Protein AF-A0A4Y2V786-F1 (afdb_monomer)

Secondary structure (DSSP, 8-state):
--HHHHHHHHHHHHHHHHHHHHHHHHHHHHTSSS--HHHHHHHHHHHHHHHHHHHHHHHHHHTT--HHHHHHHHHHHHHHHHHHHHHHHHHHHHHHHHHHHT--

Structure (mmCIF, N/CA/C/O backbone):
data_AF-A0A4Y2V786-F1
#
_entry.id   AF-A0A4Y2V786-F1
#
loop_
_atom_site.group_PDB
_atom_site.id
_atom_site.type_symbol
_atom_site.label_atom_id
_atom_site.label_alt_id
_atom_site.label_comp_id
_atom_site.label_asym_id
_atom_site.label_entity_id
_atom_site.label_seq_id
_atom_site.pdbx_PDB_ins_code
_atom_site.Cartn_x
_atom_site.Cartn_y
_atom_site.Cartn_z
_atom_site.occupancy
_atom_site.B_iso_or_equiv
_atom_site.auth_seq_id
_atom_site.auth_comp_id
_atom_site.auth_asym_id
_atom_site.auth_atom_id
_atom_site.pdbx_PDB_model_num
ATOM 1 N N . MET A 1 1 ? 23.215 -6.101 -20.032 1.00 51.75 1 MET A N 1
ATOM 2 C CA . MET A 1 1 ? 21.838 -5.870 -19.544 1.00 51.75 1 MET A CA 1
ATOM 3 C C . MET A 1 1 ? 21.936 -5.456 -18.090 1.00 51.75 1 MET A C 1
ATOM 5 O O . MET A 1 1 ? 22.583 -6.168 -17.335 1.00 51.75 1 MET A O 1
ATOM 9 N N . ASP A 1 2 ? 21.369 -4.304 -17.735 1.00 64.12 2 ASP A N 1
ATOM 10 C CA . ASP A 1 2 ? 21.441 -3.700 -16.398 1.00 64.12 2 ASP A CA 1
ATOM 11 C C . ASP A 1 2 ? 20.812 -4.585 -15.305 1.00 64.12 2 ASP A C 1
ATOM 13 O O . ASP A 1 2 ? 19.602 -4.562 -15.063 1.00 64.12 2 ASP A O 1
ATOM 17 N N . ASP A 1 3 ? 21.652 -5.374 -14.628 1.00 81.31 3 ASP A N 1
ATOM 18 C CA . ASP A 1 3 ? 21.272 -6.275 -13.529 1.00 81.31 3 ASP A CA 1
ATOM 19 C C . ASP A 1 3 ? 20.639 -5.499 -12.351 1.00 81.31 3 ASP A C 1
ATOM 21 O O . ASP A 1 3 ? 19.705 -5.972 -11.700 1.00 81.31 3 ASP A O 1
ATOM 25 N N . LYS A 1 4 ? 21.054 -4.241 -12.134 1.00 89.06 4 LYS A N 1
ATOM 26 C CA . LYS A 1 4 ? 20.516 -3.366 -11.078 1.00 89.06 4 LYS A CA 1
ATOM 27 C C . LYS A 1 4 ? 19.041 -3.011 -11.310 1.00 89.06 4 LYS A C 1
ATOM 29 O O . LYS A 1 4 ? 18.216 -3.253 -10.429 1.00 89.06 4 LYS A O 1
ATOM 34 N N . SER A 1 5 ? 18.688 -2.497 -12.494 1.00 90.81 5 SER A N 1
ATOM 35 C CA . SER A 1 5 ? 17.304 -2.098 -12.813 1.00 90.81 5 SER A CA 1
ATOM 36 C C . SER A 1 5 ? 16.343 -3.292 -12.736 1.00 90.81 5 SER A C 1
ATOM 38 O O . SER A 1 5 ? 15.258 -3.199 -12.157 1.00 90.81 5 SER A O 1
ATOM 40 N N . GLY A 1 6 ? 16.768 -4.455 -13.246 1.00 93.31 6 GLY A N 1
ATOM 41 C CA . GLY A 1 6 ? 15.986 -5.691 -13.173 1.00 93.31 6 GLY A CA 1
ATOM 42 C C . GLY A 1 6 ? 15.716 -6.149 -11.735 1.00 93.31 6 GLY A C 1
ATOM 43 O O . GLY A 1 6 ? 14.585 -6.522 -11.408 1.00 93.31 6 GLY A O 1
ATOM 44 N N . ARG A 1 7 ? 16.724 -6.088 -10.854 1.00 94.62 7 ARG A N 1
ATOM 45 C CA . ARG A 1 7 ? 16.577 -6.424 -9.426 1.00 94.62 7 ARG A CA 1
ATOM 46 C C . ARG A 1 7 ? 15.654 -5.453 -8.694 1.00 94.62 7 ARG A C 1
ATOM 48 O O . ARG A 1 7 ? 14.778 -5.908 -7.958 1.00 94.62 7 ARG A O 1
ATOM 55 N N . LEU A 1 8 ? 15.795 -4.148 -8.933 1.00 95.75 8 LEU A N 1
ATOM 56 C CA . LEU A 1 8 ? 14.936 -3.124 -8.328 1.00 95.75 8 LEU A CA 1
ATOM 57 C C . LEU A 1 8 ? 13.469 -3.315 -8.726 1.00 95.75 8 LEU A C 1
ATOM 59 O O . LEU A 1 8 ? 12.602 -3.365 -7.856 1.00 95.75 8 LEU A O 1
ATOM 63 N N . LYS A 1 9 ? 13.184 -3.529 -10.018 1.00 94.00 9 LYS A N 1
ATOM 64 C CA . LYS A 1 9 ? 11.816 -3.775 -10.512 1.00 94.00 9 LYS A CA 1
ATOM 65 C C . LYS A 1 9 ? 11.188 -5.028 -9.896 1.00 94.00 9 LYS A C 1
ATOM 67 O O . LYS A 1 9 ? 10.012 -5.003 -9.531 1.00 94.00 9 LYS A O 1
ATOM 72 N N . LYS A 1 10 ? 11.965 -6.106 -9.722 1.00 96.06 10 LYS A N 1
ATOM 73 C CA . LYS A 1 10 ? 11.508 -7.317 -9.013 1.00 96.06 10 LYS A CA 1
ATOM 74 C C . LYS A 1 10 ? 11.200 -7.028 -7.544 1.00 96.06 10 LYS A C 1
ATOM 76 O O . LYS A 1 10 ? 10.129 -7.408 -7.077 1.00 96.06 10 LYS A O 1
ATOM 81 N N . LYS A 1 11 ? 12.092 -6.324 -6.836 1.00 97.06 11 LYS A N 1
ATOM 82 C CA . LYS A 1 11 ? 11.882 -5.942 -5.431 1.00 97.06 11 LYS A CA 1
ATOM 83 C C . LYS A 1 11 ? 10.632 -5.069 -5.277 1.00 97.06 11 LYS A C 1
ATOM 85 O O . LYS A 1 11 ? 9.781 -5.400 -4.461 1.00 97.06 11 LYS A O 1
ATOM 90 N N . ARG A 1 12 ? 10.449 -4.060 -6.140 1.00 96.25 12 ARG A N 1
ATOM 91 C CA . ARG A 1 12 ? 9.227 -3.236 -6.218 1.00 96.25 12 ARG A CA 1
ATOM 92 C C . ARG A 1 12 ? 7.973 -4.095 -6.362 1.00 96.25 12 ARG A C 1
ATOM 94 O O . ARG A 1 12 ? 7.002 -3.877 -5.646 1.00 96.25 12 ARG A O 1
ATOM 101 N N . GLY A 1 13 ? 7.986 -5.077 -7.266 1.00 96.44 13 GLY A N 1
ATOM 102 C CA . GLY A 1 13 ? 6.854 -5.986 -7.472 1.00 96.44 13 GLY A CA 1
ATOM 103 C C . GLY A 1 13 ? 6.499 -6.805 -6.225 1.00 96.44 13 GLY A C 1
ATOM 104 O O . GLY A 1 13 ? 5.320 -6.932 -5.882 1.00 96.44 13 GLY A O 1
ATOM 105 N N . VAL A 1 14 ? 7.509 -7.312 -5.514 1.00 97.94 14 VAL A N 1
ATOM 106 C CA . VAL A 1 14 ? 7.322 -8.035 -4.245 1.00 97.94 14 VAL A CA 1
ATOM 107 C C . VAL A 1 14 ? 6.767 -7.106 -3.164 1.00 97.94 14 VAL A C 1
ATOM 109 O O . VAL A 1 14 ? 5.727 -7.421 -2.587 1.00 97.94 14 VAL A O 1
ATOM 112 N N . THR A 1 15 ? 7.380 -5.938 -2.946 1.00 97.81 15 THR A N 1
ATOM 113 C CA . THR A 1 15 ? 6.919 -4.958 -1.948 1.00 97.81 15 THR A CA 1
ATOM 114 C C . THR A 1 15 ? 5.491 -4.498 -2.239 1.00 97.81 15 THR A C 1
ATOM 116 O O . THR A 1 15 ? 4.646 -4.513 -1.354 1.00 97.81 15 THR A O 1
ATOM 119 N N . ARG A 1 16 ? 5.155 -4.192 -3.499 1.00 97.25 16 ARG A N 1
ATOM 120 C CA . ARG A 1 16 ? 3.788 -3.824 -3.908 1.00 97.25 16 ARG A CA 1
ATOM 121 C C . ARG A 1 16 ? 2.780 -4.947 -3.656 1.00 97.25 16 ARG A C 1
ATOM 123 O O . ARG A 1 16 ? 1.633 -4.691 -3.288 1.00 97.25 16 ARG A O 1
ATOM 130 N N . THR A 1 17 ? 3.183 -6.203 -3.842 1.00 97.75 17 THR A N 1
ATOM 131 C CA . THR A 1 17 ? 2.331 -7.354 -3.512 1.00 97.75 17 THR A CA 1
ATOM 132 C C . THR A 1 17 ? 2.065 -7.422 -2.011 1.00 97.75 17 THR A C 1
ATOM 134 O O . THR A 1 17 ? 0.924 -7.657 -1.612 1.00 97.75 17 THR A O 1
ATOM 137 N N . SER A 1 18 ? 3.090 -7.188 -1.193 1.00 97.81 18 SER A N 1
ATOM 138 C CA . SER A 1 18 ? 2.982 -7.190 0.267 1.00 97.81 18 SER A CA 1
ATOM 139 C C . SER A 1 18 ? 2.087 -6.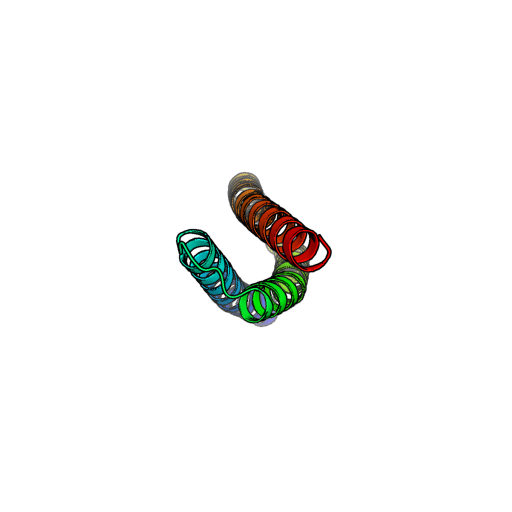048 0.774 1.00 97.81 18 SER A C 1
ATOM 141 O O . SER A 1 18 ? 1.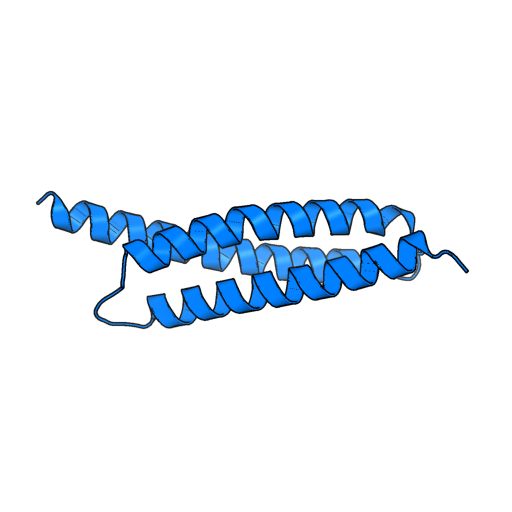049 -6.320 1.380 1.00 97.81 18 SER A O 1
ATOM 143 N N . VAL A 1 19 ? 2.323 -4.810 0.321 1.00 97.94 19 VAL A N 1
ATOM 144 C CA . VAL A 1 19 ? 1.463 -3.645 0.608 1.00 97.94 19 VAL A CA 1
ATOM 145 C C . VAL A 1 19 ? 0.006 -3.912 0.219 1.00 97.94 19 VAL A C 1
ATOM 147 O O . VAL A 1 19 ? -0.917 -3.615 0.975 1.00 97.94 19 VAL A O 1
ATOM 150 N N . THR A 1 20 ? -0.228 -4.538 -0.940 1.00 97.44 20 THR A N 1
ATOM 151 C CA . THR A 1 20 ? -1.587 -4.894 -1.382 1.00 97.44 20 THR A CA 1
ATOM 152 C C . THR A 1 20 ? -2.264 -5.876 -0.427 1.00 97.44 20 THR A C 1
ATOM 154 O O . THR A 1 20 ? -3.466 -5.750 -0.188 1.00 97.44 20 THR A O 1
ATOM 157 N N . LYS A 1 21 ? -1.527 -6.862 0.100 1.00 97.94 21 LYS A N 1
ATOM 158 C CA . LYS A 1 21 ? -2.060 -7.820 1.078 1.00 97.94 21 LYS A CA 1
ATOM 159 C C . LYS A 1 21 ? -2.419 -7.117 2.382 1.00 97.94 21 LYS A C 1
ATOM 161 O O . LYS A 1 21 ? -3.516 -7.350 2.876 1.00 97.94 21 LYS A O 1
ATOM 166 N N . ILE A 1 22 ? -1.568 -6.212 2.866 1.00 97.94 22 ILE A N 1
ATOM 167 C CA . ILE A 1 22 ? -1.842 -5.430 4.078 1.00 97.94 22 ILE A CA 1
ATOM 168 C C . ILE A 1 22 ? -3.090 -4.561 3.886 1.00 97.94 22 ILE A C 1
ATOM 170 O O . ILE A 1 22 ? -3.999 -4.608 4.708 1.00 97.94 22 ILE A O 1
ATOM 174 N N . CYS A 1 23 ? -3.211 -3.839 2.764 1.00 97.25 23 CYS A N 1
ATOM 175 C CA . CYS A 1 23 ? -4.420 -3.056 2.482 1.00 97.25 23 CYS A CA 1
ATOM 176 C C . CYS A 1 23 ? -5.691 -3.919 2.462 1.00 97.25 23 CYS A C 1
ATOM 178 O O . CYS A 1 23 ? -6.717 -3.482 2.971 1.00 97.25 23 CYS A O 1
ATOM 180 N N . LYS A 1 24 ? -5.635 -5.133 1.895 1.00 97.00 24 LYS A N 1
ATOM 181 C CA . LYS A 1 24 ? -6.774 -6.067 1.889 1.00 97.00 24 LYS A CA 1
ATOM 182 C C . LYS A 1 24 ? -7.096 -6.613 3.280 1.00 97.00 24 LYS A C 1
ATOM 184 O O . LYS A 1 24 ? -8.267 -6.808 3.592 1.00 97.00 24 LYS A O 1
ATOM 189 N N . ALA A 1 25 ? -6.080 -6.874 4.097 1.00 97.50 25 ALA A N 1
ATOM 190 C CA . ALA A 1 25 ? -6.262 -7.325 5.471 1.00 97.50 25 ALA A CA 1
ATOM 191 C C . ALA A 1 25 ? -6.923 -6.225 6.315 1.00 97.50 25 ALA A C 1
ATOM 193 O O . ALA A 1 25 ? -7.930 -6.488 6.964 1.00 97.50 25 ALA A O 1
ATOM 194 N N . ILE A 1 26 ? -6.459 -4.977 6.181 1.00 97.25 26 ILE A N 1
ATOM 195 C CA . ILE A 1 26 ? -7.097 -3.792 6.771 1.00 97.25 26 ILE A CA 1
ATOM 196 C C . ILE A 1 26 ? -8.544 -3.658 6.295 1.00 97.25 26 ILE A C 1
ATOM 198 O O . ILE A 1 26 ? -9.447 -3.508 7.109 1.00 97.25 26 ILE A O 1
ATOM 202 N N . GLU A 1 27 ? -8.782 -3.712 4.984 1.00 95.94 27 GLU A N 1
ATOM 203 C CA . GLU A 1 27 ? -10.131 -3.641 4.413 1.00 95.94 27 GLU A CA 1
ATOM 204 C C . GLU A 1 27 ? -11.051 -4.710 5.012 1.00 95.94 27 GLU A C 1
ATOM 206 O O . GLU A 1 27 ? -12.162 -4.394 5.431 1.00 95.94 27 GLU A O 1
ATOM 211 N N . THR A 1 28 ? -10.564 -5.948 5.120 1.00 96.81 28 THR A N 1
ATOM 212 C CA . THR A 1 28 ? -11.302 -7.072 5.708 1.00 96.81 28 THR A CA 1
ATOM 213 C C . THR A 1 28 ? -11.596 -6.833 7.186 1.00 96.81 28 THR A C 1
ATOM 215 O O . THR A 1 28 ? -12.736 -7.001 7.613 1.00 96.81 28 THR A O 1
ATOM 218 N N . GLU A 1 29 ? -10.605 -6.404 7.967 1.00 96.12 29 GLU A N 1
ATOM 219 C CA . GLU A 1 29 ? -10.772 -6.108 9.391 1.00 96.12 29 GLU A CA 1
ATOM 220 C C . GLU A 1 29 ? -11.824 -5.022 9.612 1.00 96.12 29 GLU A C 1
ATOM 222 O O . GLU A 1 29 ? -12.737 -5.191 10.411 1.00 96.12 29 GLU A O 1
ATOM 227 N N . LEU A 1 30 ? -11.766 -3.947 8.823 1.00 94.44 30 LEU A N 1
ATOM 228 C CA . LEU A 1 30 ? -12.703 -2.830 8.911 1.00 94.44 30 LEU A CA 1
ATOM 229 C C . LEU A 1 30 ? -14.146 -3.193 8.532 1.00 94.44 30 LEU A C 1
ATOM 231 O O . LEU A 1 30 ? -15.049 -2.409 8.824 1.00 94.44 30 LEU A O 1
ATOM 235 N N . THR A 1 31 ? -14.381 -4.341 7.888 1.00 94.69 31 THR A N 1
ATOM 236 C CA . THR A 1 31 ? -15.741 -4.833 7.601 1.00 94.69 31 THR A CA 1
ATOM 237 C C . THR A 1 31 ? -16.375 -5.590 8.767 1.00 94.69 31 THR A C 1
ATOM 239 O O . THR A 1 31 ? -17.581 -5.839 8.740 1.00 94.69 31 THR A O 1
ATOM 242 N N . LYS A 1 32 ? -15.597 -5.960 9.791 1.00 93.81 32 LYS A N 1
ATOM 243 C CA . LYS A 1 32 ? -16.108 -6.695 10.948 1.00 93.81 32 LYS A CA 1
ATOM 244 C C . LYS A 1 32 ? -16.898 -5.781 11.883 1.00 93.81 32 LYS A C 1
ATOM 246 O O . LYS A 1 32 ? -16.575 -4.607 12.055 1.00 93.81 32 LYS A O 1
ATOM 251 N N . THR A 1 33 ? -17.913 -6.356 12.525 1.00 89.88 33 THR A N 1
ATOM 252 C CA . THR A 1 33 ? -18.668 -5.690 13.597 1.00 89.88 33 THR A CA 1
ATOM 253 C C . THR A 1 33 ? -17.786 -5.440 14.818 1.00 89.88 33 THR A C 1
ATOM 255 O O . THR A 1 33 ? -17.797 -4.338 15.356 1.00 89.88 33 THR A O 1
ATOM 258 N N . ASP A 1 34 ? -17.013 -6.454 15.214 1.00 90.94 34 ASP A N 1
ATOM 259 C CA . ASP A 1 34 ? -16.024 -6.383 16.287 1.00 90.94 34 ASP A CA 1
ATOM 260 C C . ASP A 1 34 ? -14.629 -6.338 15.659 1.00 90.94 34 ASP A C 1
ATOM 262 O O . ASP A 1 34 ? -14.162 -7.318 15.069 1.00 90.94 34 ASP A O 1
ATOM 266 N N . VAL A 1 35 ? -14.025 -5.151 15.673 1.00 92.62 35 VAL A N 1
ATOM 267 C CA . VAL A 1 35 ? -12.727 -4.899 15.047 1.00 92.62 35 VAL A CA 1
ATOM 268 C C . VAL A 1 35 ? -11.633 -5.224 16.042 1.00 92.62 35 VAL A C 1
ATOM 270 O O . VAL A 1 35 ? -11.593 -4.658 17.131 1.00 92.62 35 VAL A O 1
ATOM 273 N N . ASN A 1 36 ? -10.691 -6.072 15.637 1.00 94.12 36 ASN A N 1
ATOM 274 C CA . ASN A 1 36 ? -9.500 -6.315 16.429 1.00 94.12 36 ASN A CA 1
ATOM 275 C C . ASN A 1 36 ? -8.551 -5.111 16.312 1.00 94.12 36 ASN A C 1
ATOM 277 O O . ASN A 1 36 ? -7.870 -4.928 15.300 1.00 94.12 36 ASN A O 1
ATOM 281 N N . VAL A 1 37 ? -8.546 -4.276 17.351 1.00 91.44 37 VAL A N 1
ATOM 282 C CA . VAL A 1 37 ? -7.786 -3.022 17.416 1.00 91.44 37 VAL A CA 1
ATOM 283 C C . VAL A 1 37 ? -6.277 -3.270 17.399 1.00 91.44 37 VAL A C 1
ATOM 285 O O . VAL A 1 37 ? -5.578 -2.577 16.663 1.00 91.44 37 VAL A O 1
ATOM 288 N N . ASP A 1 38 ? -5.798 -4.286 18.119 1.00 92.88 38 ASP A N 1
ATOM 289 C CA . ASP A 1 38 ? -4.371 -4.632 18.189 1.00 92.88 38 ASP A CA 1
ATOM 290 C C . ASP A 1 38 ? -3.858 -5.118 16.827 1.00 92.88 38 ASP A C 1
ATOM 292 O O . ASP A 1 38 ? -2.826 -4.665 16.331 1.00 92.88 38 ASP A O 1
ATOM 296 N N . ALA A 1 39 ? -4.628 -5.983 16.158 1.00 95.00 39 ALA A N 1
ATOM 297 C CA . ALA A 1 39 ? -4.300 -6.430 14.807 1.00 95.00 39 ALA A CA 1
ATOM 298 C C . ALA A 1 39 ? -4.327 -5.262 13.806 1.00 95.00 39 ALA A C 1
ATOM 300 O O . ALA A 1 39 ? -3.502 -5.198 12.894 1.00 95.00 39 ALA A O 1
ATOM 301 N N . LEU A 1 40 ? -5.274 -4.329 13.957 1.00 94.88 40 LEU A N 1
ATOM 302 C CA . LEU A 1 40 ? -5.366 -3.145 13.105 1.00 94.88 40 LEU A CA 1
ATOM 303 C C . LEU A 1 40 ? -4.168 -2.204 13.290 1.00 94.88 40 LEU A C 1
ATOM 305 O O . LEU A 1 40 ? -3.694 -1.640 12.302 1.00 94.88 40 LEU A O 1
ATOM 309 N N . GLU A 1 41 ? -3.676 -2.052 14.519 1.00 94.44 41 GLU A N 1
ATOM 310 C CA . GLU A 1 41 ? -2.461 -1.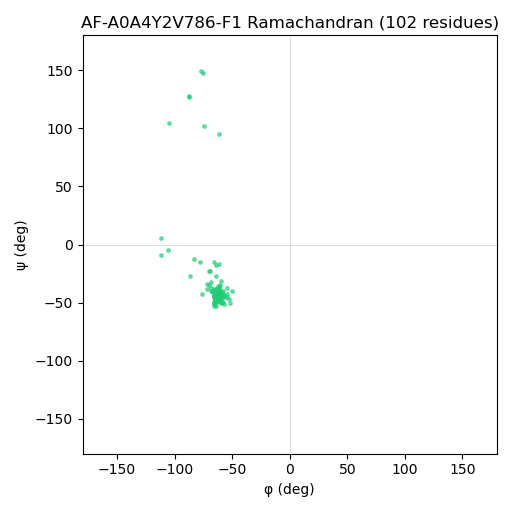297 14.835 1.00 94.44 41 GLU A CA 1
ATOM 311 C C . GLU A 1 41 ? -1.223 -1.935 14.200 1.00 94.44 41 GLU A C 1
ATOM 313 O O . GLU A 1 41 ? -0.509 -1.263 13.455 1.00 94.44 41 GLU A O 1
ATOM 318 N N . GLU A 1 42 ? -1.034 -3.246 14.371 1.00 96.81 42 GLU A N 1
ATOM 319 C CA . GLU A 1 42 ? 0.084 -3.972 13.759 1.00 96.81 42 GLU A CA 1
ATOM 320 C C . GLU A 1 42 ? 0.069 -3.836 12.225 1.00 96.81 42 GLU A C 1
ATOM 322 O O . GLU A 1 42 ? 1.084 -3.529 11.593 1.00 96.81 42 GLU A O 1
ATOM 327 N N . MET A 1 43 ? -1.104 -3.983 11.600 1.00 97.50 43 MET A N 1
ATOM 328 C CA . MET A 1 43 ? -1.257 -3.791 10.155 1.00 97.50 43 MET A CA 1
ATOM 329 C C . MET A 1 43 ? -0.938 -2.356 9.711 1.00 97.50 43 MET A C 1
ATOM 331 O O . MET A 1 43 ? -0.393 -2.156 8.622 1.00 97.50 43 MET A O 1
ATOM 335 N N . LEU A 1 44 ? -1.273 -1.346 10.520 1.00 95.81 44 LEU A N 1
ATOM 336 C CA . LEU A 1 44 ? -0.948 0.055 10.243 1.00 95.81 44 LEU A CA 1
ATOM 337 C C . LEU A 1 44 ? 0.562 0.317 10.304 1.00 95.81 44 LEU A C 1
ATOM 339 O O . LEU A 1 44 ? 1.080 1.042 9.447 1.00 95.81 44 LEU A O 1
ATOM 343 N N . GLU A 1 45 ? 1.265 -0.278 11.268 1.00 96.81 45 GLU A N 1
ATOM 344 C CA . GLU A 1 45 ? 2.725 -0.196 11.376 1.00 96.81 45 GLU A CA 1
ATOM 345 C C . GLU A 1 45 ? 3.413 -0.871 10.186 1.00 96.81 45 GLU A C 1
ATOM 347 O O . GLU A 1 45 ? 4.247 -0.253 9.514 1.00 96.81 45 GLU A O 1
ATOM 352 N N . GLN A 1 46 ? 2.999 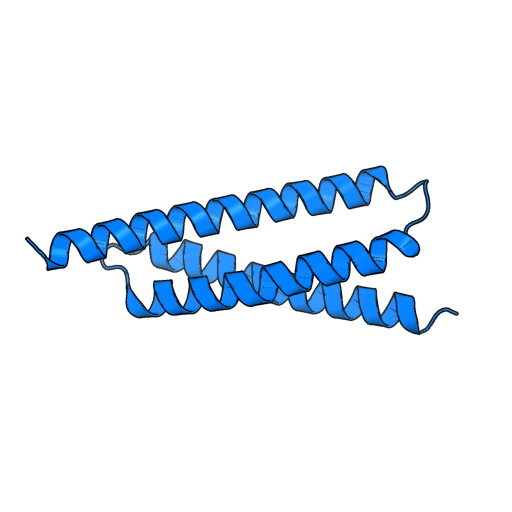-2.096 9.848 1.00 97.50 46 GLN A N 1
ATOM 353 C CA . GLN A 1 46 ? 3.509 -2.817 8.679 1.00 97.50 46 GLN A CA 1
ATOM 354 C C . GLN A 1 46 ? 3.267 -2.024 7.387 1.00 97.50 46 GLN A C 1
ATOM 356 O O . GLN A 1 46 ? 4.179 -1.859 6.570 1.00 97.50 46 GLN A O 1
ATOM 361 N N . LEU A 1 47 ? 2.064 -1.455 7.219 1.00 96.88 47 LEU A N 1
ATOM 362 C CA . LEU A 1 47 ? 1.741 -0.621 6.062 1.00 96.88 47 LEU A CA 1
ATOM 363 C C . LEU A 1 47 ? 2.658 0.605 5.978 1.00 96.88 47 LEU A C 1
ATOM 365 O O . LEU A 1 47 ? 3.063 0.987 4.879 1.00 96.88 47 LEU A O 1
ATOM 369 N N . ALA A 1 48 ? 2.988 1.238 7.107 1.00 95.62 48 ALA A N 1
ATOM 370 C CA . ALA A 1 48 ? 3.867 2.403 7.138 1.00 95.62 48 ALA A CA 1
ATOM 371 C C . ALA A 1 48 ? 5.294 2.060 6.682 1.00 95.62 48 ALA A C 1
ATOM 373 O O . ALA A 1 48 ? 5.855 2.779 5.852 1.00 95.62 48 ALA A O 1
ATOM 374 N N . VAL A 1 49 ? 5.850 0.947 7.167 1.00 97.44 49 VAL A N 1
ATOM 375 C CA . VAL A 1 49 ? 7.189 0.478 6.783 1.00 97.44 49 VAL A CA 1
ATOM 376 C C . VAL A 1 49 ? 7.235 0.113 5.300 1.00 97.44 49 VAL A C 1
ATOM 378 O O . VAL A 1 49 ? 8.069 0.630 4.554 1.00 97.44 49 VAL A O 1
ATOM 381 N N . GLU A 1 50 ? 6.317 -0.736 4.840 1.00 97.44 50 GLU A N 1
ATOM 382 C CA . GLU A 1 50 ? 6.374 -1.242 3.468 1.00 97.44 50 GLU A CA 1
ATOM 383 C C . GLU A 1 50 ? 6.021 -0.186 2.416 1.00 97.44 50 GLU A C 1
ATOM 385 O O . GLU A 1 50 ? 6.605 -0.184 1.332 1.00 97.44 50 GLU A O 1
ATOM 390 N N . SER A 1 51 ? 5.100 0.737 2.715 1.00 96.25 51 SER A N 1
ATOM 391 C CA . SER A 1 51 ? 4.785 1.839 1.793 1.00 96.25 51 SER A CA 1
ATOM 392 C C . SER A 1 51 ? 5.936 2.840 1.665 1.00 96.25 51 SER A C 1
ATOM 394 O O . SER A 1 51 ? 6.153 3.376 0.578 1.00 96.25 51 SER A O 1
ATOM 396 N N . SER A 1 52 ? 6.712 3.050 2.734 1.00 96.62 52 SER A N 1
ATOM 397 C CA . SER A 1 52 ? 7.936 3.856 2.691 1.00 96.62 52 SER A CA 1
ATOM 398 C C . SER A 1 52 ? 9.001 3.204 1.803 1.00 96.62 52 SER A C 1
ATOM 400 O O . SER A 1 52 ? 9.561 3.857 0.921 1.00 96.62 52 SER A O 1
ATOM 402 N N . GLU A 1 53 ? 9.219 1.894 1.957 1.00 97.56 53 GLU A N 1
ATOM 403 C CA . GLU A 1 53 ? 10.142 1.146 1.095 1.00 97.56 53 GLU A CA 1
ATOM 404 C C . GLU A 1 53 ? 9.666 1.117 -0.363 1.00 97.56 53 GLU A C 1
ATOM 406 O O . GLU A 1 53 ? 10.473 1.257 -1.279 1.00 97.56 53 GLU A O 1
ATOM 411 N N . LEU A 1 54 ? 8.357 0.989 -0.606 1.00 97.38 54 LEU A N 1
ATOM 412 C CA . LEU A 1 54 ? 7.807 1.052 -1.958 1.00 97.38 54 LEU A CA 1
ATOM 413 C C . LEU A 1 54 ? 8.087 2.410 -2.612 1.00 97.38 54 LEU A C 1
ATOM 415 O O . LEU A 1 54 ? 8.573 2.440 -3.739 1.00 97.38 54 LEU A O 1
ATOM 419 N N . LYS A 1 55 ? 7.864 3.514 -1.887 1.00 95.75 55 LYS A N 1
ATOM 420 C CA . LYS A 1 55 ? 8.177 4.869 -2.364 1.00 95.75 55 LYS A CA 1
ATOM 421 C C . LYS A 1 55 ? 9.665 5.024 -2.689 1.00 95.75 55 LYS A C 1
ATOM 423 O O . LYS A 1 55 ? 10.011 5.578 -3.726 1.00 95.75 55 LYS A O 1
ATOM 428 N N . ASN A 1 56 ? 10.538 4.510 -1.826 1.00 96.81 56 ASN A N 1
ATOM 429 C CA . ASN A 1 56 ? 11.983 4.515 -2.047 1.00 96.81 56 ASN A CA 1
ATOM 430 C C . ASN A 1 56 ? 12.376 3.737 -3.319 1.00 96.81 56 ASN A C 1
ATOM 432 O O . ASN A 1 56 ? 13.207 4.194 -4.102 1.00 96.81 56 ASN A O 1
ATOM 436 N N . LEU A 1 57 ? 11.756 2.576 -3.553 1.00 96.50 57 LEU A N 1
ATOM 437 C CA . LEU A 1 57 ? 11.977 1.784 -4.764 1.00 96.50 57 LEU A CA 1
ATOM 438 C C . LEU A 1 57 ? 11.444 2.478 -6.017 1.00 96.50 57 LEU A C 1
ATOM 440 O O . LEU A 1 57 ? 12.108 2.422 -7.048 1.00 96.50 57 LEU A O 1
ATOM 444 N N . ASP A 1 58 ? 10.282 3.128 -5.938 1.00 94.81 58 ASP A N 1
ATOM 445 C CA . ASP A 1 58 ? 9.721 3.899 -7.049 1.00 94.81 58 ASP A CA 1
ATOM 446 C C . ASP A 1 58 ? 10.673 5.041 -7.450 1.00 94.81 58 ASP A C 1
ATOM 448 O O . ASP A 1 58 ? 11.019 5.142 -8.626 1.00 94.81 58 ASP A O 1
ATOM 452 N N . SER A 1 59 ? 11.213 5.799 -6.486 1.00 94.31 59 SER A N 1
ATOM 453 C CA . SER A 1 59 ? 12.218 6.844 -6.753 1.00 94.31 59 SER A CA 1
ATOM 454 C C . SER A 1 59 ? 13.521 6.297 -7.344 1.00 94.31 59 SER A C 1
ATOM 456 O O . SER A 1 59 ? 14.086 6.891 -8.255 1.00 94.31 59 SER A O 1
ATOM 458 N N . GLN A 1 60 ? 14.003 5.142 -6.874 1.00 94.44 60 GLN A N 1
ATOM 459 C CA . GLN A 1 60 ? 15.189 4.498 -7.455 1.00 94.44 60 GLN A CA 1
ATOM 460 C C . GLN A 1 60 ? 14.942 3.936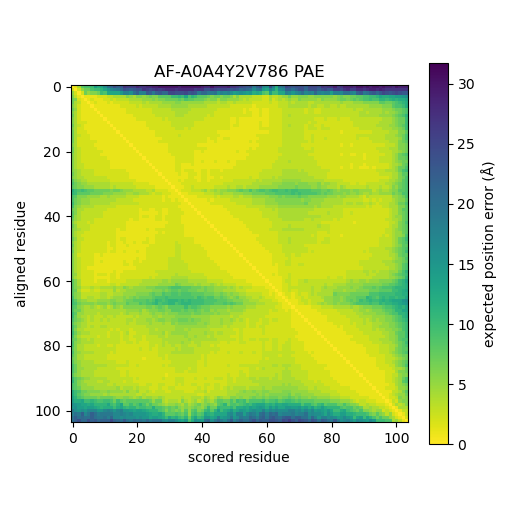 -8.859 1.00 94.44 60 GLN A C 1
ATOM 462 O O . GLN A 1 60 ? 15.895 3.696 -9.591 1.00 94.44 60 GLN A O 1
ATOM 467 N N . ILE A 1 61 ? 13.692 3.642 -9.224 1.00 92.94 61 ILE A N 1
ATOM 468 C CA . ILE A 1 61 ? 13.358 3.102 -10.545 1.00 92.94 61 ILE A CA 1
ATOM 469 C C . ILE A 1 61 ? 13.150 4.215 -11.567 1.00 92.94 61 ILE A C 1
ATOM 471 O O . ILE A 1 61 ? 13.401 3.967 -12.744 1.00 92.94 61 ILE A O 1
ATOM 475 N N . GLU A 1 62 ? 12.748 5.409 -11.130 1.00 91.12 62 GLU A N 1
ATOM 476 C CA . GLU A 1 62 ? 12.525 6.586 -11.975 1.00 91.12 62 GLU A CA 1
ATOM 477 C C . GLU A 1 62 ? 13.721 6.875 -12.901 1.00 91.12 62 GLU A C 1
ATOM 479 O O . GLU A 1 62 ? 13.516 7.084 -14.093 1.00 91.12 62 GLU A O 1
ATOM 484 N N . GLU A 1 63 ? 14.965 6.719 -12.416 1.00 89.88 63 GLU A N 1
ATOM 485 C CA . GLU A 1 63 ? 16.201 6.886 -13.216 1.00 89.88 63 GLU A CA 1
ATOM 486 C C . GLU A 1 63 ? 16.330 5.902 -14.401 1.00 89.88 63 GLU A C 1
ATOM 488 O O . GLU A 1 63 ? 17.122 6.118 -15.316 1.00 89.88 63 GLU A O 1
ATOM 493 N N . PHE A 1 64 ? 15.554 4.813 -14.398 1.00 90.38 64 PHE A N 1
ATOM 494 C CA . PHE A 1 64 ? 15.544 3.769 -15.429 1.00 90.38 64 PHE A CA 1
ATOM 495 C C . PHE A 1 64 ? 14.249 3.736 -16.254 1.00 90.38 64 PHE A C 1
ATOM 497 O O . PHE A 1 64 ? 14.039 2.784 -17.023 1.00 90.38 64 PHE A O 1
ATOM 504 N N . VAL A 1 65 ? 13.336 4.687 -16.043 1.00 89.31 65 VAL A N 1
ATOM 505 C CA . VAL A 1 65 ? 12.104 4.811 -16.826 1.00 89.31 65 VAL A CA 1
ATOM 506 C C . VAL A 1 65 ? 12.404 5.666 -18.051 1.00 89.31 65 VAL A C 1
ATOM 508 O O . VAL A 1 65 ? 12.966 6.747 -17.944 1.00 89.31 65 VAL A O 1
ATOM 511 N N . SER A 1 66 ? 12.059 5.159 -19.230 1.00 90.38 66 SER A N 1
ATOM 512 C CA . SER A 1 66 ? 12.179 5.913 -20.473 1.00 90.38 66 SER A CA 1
ATOM 513 C C . SER A 1 66 ? 11.047 6.936 -20.598 1.00 90.38 66 SER A C 1
ATOM 515 O O . SER A 1 66 ? 9.933 6.683 -20.133 1.00 90.38 66 SER A O 1
ATOM 517 N N . ASP A 1 67 ? 11.313 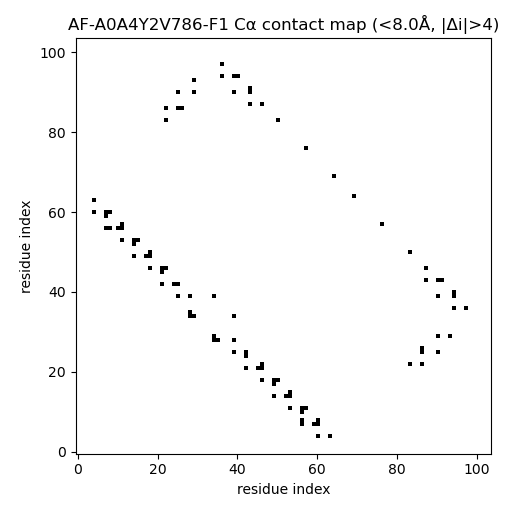8.066 -21.256 1.00 90.94 67 ASP A N 1
ATOM 518 C CA . ASP A 1 67 ? 10.364 9.185 -21.380 1.00 90.94 67 ASP A CA 1
ATOM 519 C C . ASP A 1 67 ? 9.002 8.760 -21.957 1.00 90.94 67 ASP A C 1
ATOM 521 O O . ASP A 1 67 ? 7.957 9.202 -21.485 1.00 90.94 67 ASP A O 1
ATOM 525 N N . ASP A 1 68 ? 8.996 7.827 -22.916 1.00 92.62 68 ASP A N 1
ATOM 526 C CA . ASP A 1 68 ? 7.787 7.266 -23.539 1.00 92.62 68 ASP A CA 1
ATOM 527 C C . ASP A 1 68 ? 6.892 6.478 -22.562 1.00 92.62 68 ASP A C 1
ATOM 529 O O . ASP A 1 68 ? 5.720 6.232 -22.849 1.00 92.62 68 ASP A O 1
ATOM 533 N N . LYS A 1 69 ? 7.426 6.070 -21.405 1.00 91.31 69 LYS A N 1
ATOM 534 C CA . LYS A 1 69 ? 6.717 5.304 -20.364 1.00 91.31 69 LYS A CA 1
ATOM 535 C C . LYS A 1 69 ? 6.493 6.090 -19.079 1.00 91.31 69 LYS A C 1
ATOM 537 O O . LYS A 1 69 ? 5.753 5.612 -18.216 1.00 91.31 69 LYS A O 1
ATOM 542 N N . LEU A 1 70 ? 7.100 7.269 -18.951 1.00 90.31 70 LEU A N 1
ATOM 543 C CA . LEU A 1 70 ? 7.093 8.054 -17.722 1.00 90.31 70 LEU A CA 1
ATOM 544 C C . LEU A 1 70 ? 5.673 8.428 -17.288 1.00 90.31 70 LEU A C 1
ATOM 546 O O . LEU A 1 70 ? 5.298 8.164 -16.150 1.00 90.31 70 LEU A O 1
ATOM 550 N N . GLU A 1 71 ? 4.854 8.959 -18.200 1.00 92.19 71 GLU A N 1
ATOM 551 C CA . GLU A 1 71 ? 3.475 9.372 -17.893 1.00 92.19 71 GLU A CA 1
ATOM 552 C C . GLU A 1 71 ? 2.640 8.215 -17.324 1.00 92.19 71 GLU A C 1
ATOM 554 O O . GLU A 1 71 ? 1.935 8.366 -16.323 1.00 92.19 71 GLU A O 1
ATOM 559 N N . LYS A 1 72 ? 2.764 7.029 -17.932 1.00 92.75 72 LYS A N 1
ATOM 560 C CA . LYS A 1 72 ? 2.059 5.829 -17.483 1.00 92.75 72 LYS A CA 1
ATOM 561 C C . LYS A 1 72 ? 2.513 5.401 -16.086 1.00 92.75 72 LYS A C 1
ATOM 563 O O 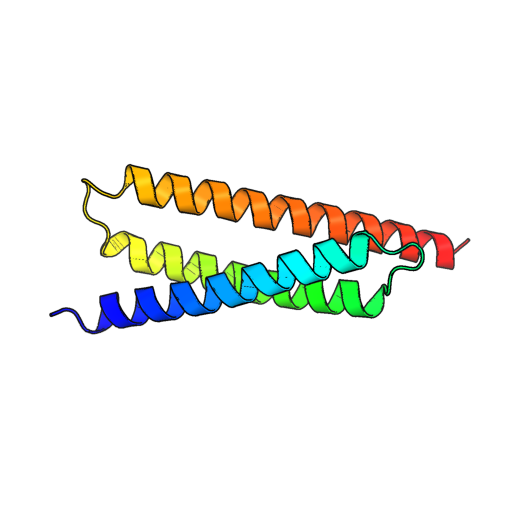. LYS A 1 72 ? 1.663 5.156 -15.235 1.00 92.75 72 LYS A O 1
ATOM 568 N N . GLU A 1 73 ? 3.822 5.314 -15.842 1.00 91.00 73 GLU A N 1
ATOM 569 C CA . GLU A 1 73 ? 4.347 4.909 -14.529 1.00 91.00 73 GLU A CA 1
ATOM 570 C C . GLU A 1 73 ? 3.967 5.926 -13.441 1.00 91.00 73 GLU A C 1
ATOM 572 O O . GLU A 1 73 ? 3.515 5.523 -12.370 1.00 91.00 73 GLU A O 1
ATOM 577 N N . VAL A 1 74 ? 4.059 7.233 -13.719 1.00 90.94 74 VAL A N 1
ATOM 578 C CA . VAL A 1 74 ? 3.647 8.294 -12.780 1.00 90.94 74 VAL A CA 1
ATOM 579 C C . VAL A 1 74 ? 2.175 8.144 -12.403 1.00 90.94 74 VAL A C 1
ATOM 581 O O . VAL A 1 74 ? 1.831 8.195 -11.219 1.00 90.94 74 VAL A O 1
ATOM 584 N N . LYS A 1 75 ? 1.301 7.905 -13.388 1.00 93.81 75 LYS A N 1
ATOM 585 C CA . LYS A 1 75 ? -0.126 7.680 -13.141 1.00 93.81 75 LYS A CA 1
ATOM 586 C C . LYS A 1 75 ? -0.368 6.440 -12.276 1.00 93.81 75 LYS A C 1
ATOM 588 O O . LYS A 1 75 ? -1.088 6.529 -11.284 1.00 93.81 75 LYS A O 1
ATOM 593 N N . GLU A 1 76 ? 0.258 5.310 -12.604 1.00 92.62 76 GLU A N 1
ATOM 594 C CA . GLU A 1 76 ? 0.115 4.064 -11.837 1.00 92.62 76 GLU A CA 1
ATOM 595 C C . GLU A 1 76 ? 0.599 4.216 -10.382 1.00 92.62 76 GLU A C 1
ATOM 597 O O . GLU A 1 76 ? -0.062 3.748 -9.450 1.00 92.62 76 GLU A O 1
ATOM 602 N N . VAL A 1 77 ? 1.727 4.903 -10.166 1.00 92.56 77 VAL A N 1
ATOM 603 C CA . VAL A 1 77 ? 2.266 5.188 -8.826 1.00 92.56 77 VAL A CA 1
ATOM 604 C C . VAL A 1 77 ? 1.331 6.109 -8.041 1.00 92.56 77 VAL A C 1
ATOM 606 O O . VAL A 1 77 ? 1.081 5.860 -6.857 1.00 92.56 77 VAL A O 1
ATOM 609 N N . ALA A 1 78 ? 0.779 7.145 -8.676 1.00 93.44 78 ALA A N 1
ATOM 610 C CA . ALA A 1 78 ? -0.146 8.077 -8.035 1.00 93.44 78 ALA A CA 1
ATOM 611 C C . ALA A 1 78 ? -1.458 7.391 -7.619 1.00 93.44 78 ALA A C 1
ATOM 613 O O . ALA A 1 78 ? -1.882 7.511 -6.467 1.00 93.44 78 ALA A O 1
ATOM 614 N N . GLU A 1 79 ? -2.068 6.613 -8.517 1.00 93.25 79 GLU A N 1
ATOM 615 C CA . GLU A 1 79 ? -3.289 5.847 -8.235 1.00 93.25 79 GLU A CA 1
ATOM 616 C C . GLU A 1 79 ? -3.077 4.852 -7.085 1.00 93.25 79 GLU A C 1
ATOM 618 O O . GLU A 1 79 ? -3.898 4.750 -6.165 1.00 93.25 79 GLU A O 1
ATOM 623 N N . TYR A 1 80 ? -1.942 4.147 -7.088 1.00 92.06 80 TYR A N 1
ATOM 624 C CA . TYR A 1 80 ? -1.618 3.192 -6.035 1.00 92.06 80 TYR A CA 1
ATOM 625 C C . TYR A 1 80 ? -1.342 3.882 -4.690 1.00 92.06 80 TYR A C 1
ATOM 627 O O . TYR A 1 80 ? -1.821 3.435 -3.645 1.00 92.06 80 TYR A O 1
ATOM 635 N N . THR A 1 81 ? -0.640 5.015 -4.710 1.00 94.06 81 THR A N 1
ATOM 636 C CA . THR A 1 81 ? -0.383 5.837 -3.519 1.00 94.06 81 THR A CA 1
ATOM 637 C C . THR A 1 81 ? -1.690 6.340 -2.907 1.00 94.06 81 THR A C 1
ATOM 639 O O . THR A 1 81 ? -1.885 6.237 -1.694 1.00 94.06 81 THR A O 1
ATOM 642 N N . GLN A 1 82 ? -2.636 6.798 -3.731 1.00 94.94 82 GLN A N 1
ATOM 643 C CA . GLN A 1 82 ? -3.956 7.221 -3.263 1.00 94.94 82 GLN A CA 1
ATOM 644 C C . GLN A 1 82 ? -4.723 6.072 -2.590 1.00 94.94 82 GLN A C 1
ATOM 646 O O . GLN A 1 82 ? -5.402 6.281 -1.576 1.00 94.94 82 GLN A O 1
ATOM 651 N N . LYS A 1 83 ? -4.588 4.841 -3.101 1.00 93.06 83 LYS A N 1
ATOM 652 C CA . LYS A 1 83 ? -5.169 3.644 -2.475 1.00 93.06 83 LYS A CA 1
ATOM 653 C C . LYS A 1 83 ? -4.584 3.387 -1.083 1.00 93.06 83 LYS A C 1
ATOM 655 O O . LYS A 1 83 ? -5.353 3.153 -0.150 1.00 93.06 83 LYS A O 1
ATOM 660 N N . ILE A 1 84 ? -3.261 3.475 -0.927 1.00 93.81 84 ILE A N 1
ATOM 661 C CA . ILE A 1 84 ? -2.589 3.327 0.378 1.00 93.81 84 ILE A CA 1
ATOM 662 C C . ILE A 1 84 ? -3.085 4.395 1.356 1.00 93.81 84 ILE A C 1
ATOM 664 O O . ILE A 1 84 ? -3.505 4.061 2.464 1.00 93.81 84 ILE A O 1
ATOM 668 N N . ILE A 1 85 ? -3.084 5.668 0.940 1.00 94.62 85 ILE A N 1
ATOM 669 C CA . ILE A 1 85 ? -3.535 6.798 1.768 1.00 94.62 85 ILE A CA 1
ATOM 670 C C . ILE A 1 85 ? -4.969 6.573 2.251 1.00 94.62 85 ILE A C 1
ATOM 672 O O . ILE A 1 85 ? -5.261 6.743 3.434 1.00 94.62 85 ILE A O 1
ATOM 676 N N . THR A 1 86 ? -5.854 6.145 1.349 1.00 94.38 86 THR A N 1
ATOM 677 C CA . THR A 1 86 ? -7.268 5.902 1.658 1.00 94.38 86 THR A CA 1
ATOM 678 C C . THR A 1 86 ? -7.432 4.849 2.752 1.00 94.38 86 THR A C 1
ATOM 680 O O . THR A 1 86 ? -8.157 5.077 3.723 1.00 94.38 86 THR A O 1
ATOM 683 N N . TRP A 1 87 ? -6.758 3.704 2.624 1.00 93.06 87 TRP A N 1
ATOM 684 C CA . TRP A 1 87 ? -6.882 2.622 3.603 1.00 93.06 87 TRP A CA 1
ATOM 685 C C . TRP A 1 87 ? -6.196 2.940 4.924 1.00 93.06 87 TRP A C 1
ATOM 687 O O . TRP A 1 87 ? -6.781 2.678 5.974 1.00 93.06 87 TRP A O 1
ATOM 697 N N . LYS A 1 88 ? -5.032 3.597 4.885 1.00 92.06 88 LYS A N 1
ATOM 698 C CA . LYS A 1 88 ? -4.361 4.096 6.089 1.00 92.06 88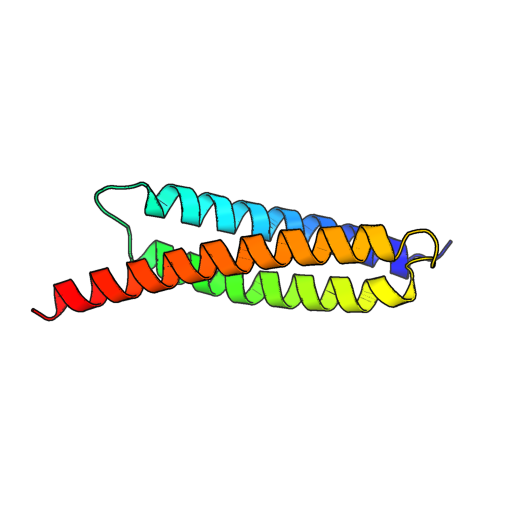 LYS A CA 1
ATOM 699 C C . LYS A 1 88 ? -5.270 5.046 6.867 1.00 92.06 88 LYS A C 1
ATOM 701 O O . LYS A 1 88 ? -5.489 4.844 8.054 1.00 92.06 88 LYS A O 1
ATOM 706 N N . PHE A 1 89 ? -5.869 6.030 6.193 1.00 93.69 89 PHE A N 1
ATOM 707 C CA . PHE A 1 89 ? -6.781 6.984 6.827 1.00 93.69 89 PHE A CA 1
ATOM 708 C C . PHE A 1 89 ? -7.991 6.298 7.474 1.00 93.69 89 PHE A C 1
ATOM 710 O O . PHE A 1 89 ? -8.331 6.589 8.621 1.00 93.69 89 PHE A O 1
ATOM 717 N N . ARG A 1 90 ? -8.637 5.369 6.756 1.00 94.06 90 ARG A N 1
ATOM 718 C CA . ARG A 1 90 ? -9.795 4.623 7.274 1.00 94.06 90 ARG A CA 1
ATOM 719 C C . ARG A 1 90 ? -9.438 3.808 8.517 1.00 94.06 90 ARG A C 1
ATOM 721 O O . ARG A 1 90 ? -10.172 3.873 9.501 1.00 94.06 90 ARG A O 1
ATOM 728 N N . ALA A 1 91 ? -8.309 3.103 8.483 1.00 91.56 91 ALA A N 1
ATOM 729 C CA . ALA A 1 91 ? -7.819 2.316 9.608 1.00 91.56 91 ALA A CA 1
ATOM 730 C C . ALA A 1 91 ? -7.483 3.188 10.820 1.00 91.56 91 ALA A C 1
ATOM 732 O O . ALA A 1 91 ? -8.008 2.944 11.903 1.00 91.56 91 ALA A O 1
ATOM 733 N N . THR A 1 92 ? -6.711 4.264 10.636 1.00 91.69 92 THR A N 1
ATOM 734 C CA . THR A 1 92 ? -6.379 5.196 11.724 1.00 91.69 92 THR A CA 1
ATOM 735 C C . THR A 1 92 ? -7.633 5.810 12.348 1.00 91.69 92 THR A C 1
ATOM 737 O O . THR A 1 92 ? -7.728 5.918 13.569 1.00 91.69 92 THR A O 1
ATOM 740 N N . LYS A 1 93 ? -8.633 6.175 11.533 1.00 93.12 93 LYS A N 1
ATOM 741 C CA . LYS A 1 93 ? -9.906 6.707 12.036 1.00 93.12 93 LYS A CA 1
ATOM 742 C C . LYS A 1 93 ? -10.664 5.681 12.883 1.00 93.12 93 LYS A C 1
ATOM 744 O O . LYS A 1 93 ? -11.207 6.052 13.919 1.00 93.12 93 LYS A O 1
ATOM 749 N N . LYS A 1 94 ? -10.725 4.417 12.450 1.00 90.94 94 LYS A N 1
ATOM 750 C CA . LYS A 1 94 ? -11.394 3.347 13.208 1.00 90.94 94 LYS A CA 1
ATOM 751 C C . LYS A 1 94 ? -10.661 3.064 14.517 1.00 90.94 94 LYS A C 1
ATOM 753 O O . LYS A 1 94 ? -11.303 3.107 15.557 1.00 90.94 94 LYS A O 1
ATOM 758 N N . TYR A 1 95 ? -9.340 2.894 14.470 1.00 88.75 95 TYR A N 1
ATOM 759 C CA . TYR A 1 95 ? -8.498 2.707 15.654 1.00 88.75 95 TYR A CA 1
ATOM 760 C C . TYR A 1 95 ? -8.737 3.806 16.703 1.00 88.75 95 TYR A C 1
ATOM 762 O O . TYR A 1 95 ? -9.058 3.521 17.853 1.00 88.75 95 TYR A O 1
ATOM 770 N N . ALA A 1 96 ? -8.699 5.077 16.287 1.00 89.00 96 ALA A N 1
ATOM 771 C CA . ALA A 1 96 ? -8.925 6.206 17.188 1.00 89.00 96 ALA A CA 1
ATOM 772 C C . ALA A 1 96 ? -10.342 6.249 17.794 1.00 89.00 96 ALA A C 1
ATOM 774 O O . ALA A 1 96 ? -10.526 6.813 18.871 1.00 89.00 96 ALA A O 1
ATOM 775 N N . ASN A 1 97 ? -11.349 5.700 17.110 1.00 89.19 97 ASN A N 1
ATOM 776 C CA . ASN A 1 97 ? -12.712 5.631 17.634 1.00 89.19 97 ASN A CA 1
ATOM 777 C C . ASN A 1 97 ? -12.858 4.527 18.689 1.00 89.19 97 ASN A C 1
ATOM 779 O O . ASN A 1 97 ? -13.468 4.784 19.722 1.00 89.19 97 ASN A O 1
ATOM 783 N N . GLU A 1 98 ? -12.278 3.346 18.460 1.00 86.12 98 GLU A N 1
ATOM 784 C CA . GLU A 1 98 ? -12.318 2.244 19.435 1.00 86.12 98 GLU A CA 1
ATOM 785 C C . GLU A 1 98 ? -11.569 2.608 20.722 1.00 86.12 98 GLU A C 1
ATOM 787 O O . GLU A 1 98 ? -12.091 2.437 21.820 1.00 86.12 98 GLU A O 1
ATOM 792 N N . GLN A 1 99 ? -10.398 3.244 20.596 1.00 80.12 99 GLN A N 1
ATOM 793 C CA . GLN A 1 99 ? -9.631 3.732 21.748 1.00 80.12 99 GLN A CA 1
ATOM 794 C C . GLN A 1 99 ? -10.407 4.759 22.589 1.00 80.12 99 GLN A C 1
ATOM 796 O O . GLN A 1 99 ? -10.295 4.780 23.811 1.00 80.12 99 GLN A O 1
ATOM 801 N N . LYS A 1 100 ? -11.238 5.604 21.962 1.00 81.00 100 LYS A N 1
ATOM 802 C CA . LYS A 1 100 ? -12.089 6.561 22.690 1.00 81.00 100 LYS A CA 1
ATOM 803 C C . LYS A 1 100 ? -13.225 5.887 23.458 1.00 81.00 100 LYS A C 1
ATOM 805 O O . LYS A 1 100 ? -13.575 6.375 24.526 1.00 81.00 100 LYS A O 1
ATOM 810 N N . MET A 1 101 ? -13.795 4.804 22.929 1.00 73.94 101 MET A N 1
ATOM 811 C CA . MET A 1 101 ? -14.880 4.064 23.588 1.00 73.94 101 MET A CA 1
ATOM 812 C C . MET A 1 101 ? -14.404 3.298 24.827 1.00 73.94 101 MET A C 1
ATOM 814 O O . MET A 1 101 ? -15.212 3.020 25.700 1.00 73.94 101 MET A O 1
ATOM 818 N N . LEU A 1 102 ? -13.109 2.986 24.925 1.00 65.50 102 LEU A N 1
ATOM 819 C CA . LEU A 1 102 ? -12.518 2.309 26.085 1.00 65.50 102 LEU A CA 1
ATOM 820 C C . LEU A 1 102 ? -12.278 3.236 27.294 1.00 65.50 102 LEU A C 1
ATOM 822 O O . LEU A 1 102 ? -12.017 2.745 28.388 1.00 65.50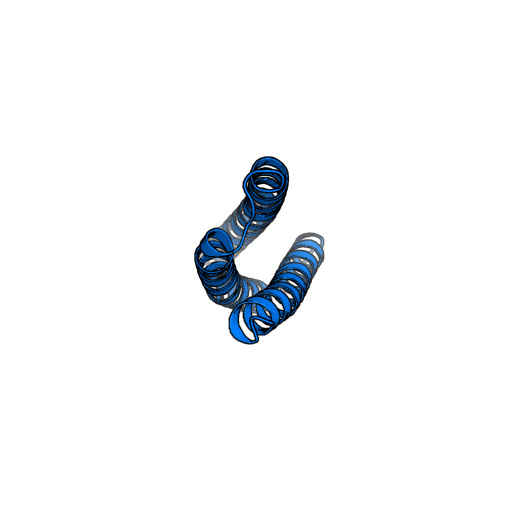 102 LEU A O 1
ATOM 826 N N . ILE A 1 103 ? -12.327 4.560 27.104 1.00 68.44 103 ILE A N 1
ATOM 827 C CA . ILE A 1 103 ? -11.988 5.568 28.132 1.00 68.44 103 ILE A CA 1
ATOM 828 C C . ILE A 1 103 ? -13.252 6.251 28.709 1.00 68.44 103 ILE A C 1
ATOM 830 O O . ILE A 1 103 ? -13.154 7.046 29.645 1.00 68.44 103 ILE A O 1
ATOM 834 N N . LEU A 1 104 ? -14.438 5.943 28.171 1.00 55.44 104 LEU A N 1
ATOM 835 C CA . LEU A 1 104 ? -15.746 6.443 28.623 1.00 55.44 104 LEU A CA 1
ATOM 836 C C . LEU A 1 104 ? -16.521 5.355 29.370 1.00 55.44 104 LEU A C 1
ATOM 838 O O . LEU A 1 104 ? -17.206 5.721 30.351 1.00 55.44 104 LEU A O 1
#

Solvent-accessible surface area (backbone atoms only — not comparable to full-atom values): 5873 Å² total; per-residue (Å²): 131,69,64,65,62,56,51,50,54,52,50,41,53,52,42,51,52,50,45,52,50,43,51,51,51,52,53,55,45,72,69,42,93,78,60,60,56,69,62,52,49,53,47,52,53,52,42,54,56,43,51,51,52,39,52,55,43,52,61,67,43,53,84,76,55,53,80,96,48,40,69,61,52,54,49,54,51,51,56,51,48,52,52,51,52,51,49,51,52,54,50,53,54,51,48,57,50,55,59,53,63,74,77,110

Foldseek 3Di:
DPPPLVVLVVVLVVLLVVLVVLLVVLVVQLPDPDHDLVVLVVSLVVNVVSVVVNVVSLVVNQVVDDPVCNVVSVVVNVVSVVSSVVSSVSSVVVSVVVVVVVVD

Nearest PDB structures (foldseek):
  5yik-assembly1_A  TM=6.856E-01  e=6.286E-01  Legionella pneumophila
  8fvt-assembly1_B  TM=6.485E-01  e=1.002E+00  synthetic construct
  1wn0-assembly4_D  TM=4.680E-01  e=7.936E-01  Zea mays
  1s94-assembly2_B  TM=4.090E-01  e=4.432E-01  Doryteuthis pealeii

Mean predicted aligned error: 4.24 Å

pLDDT: mean 91.98, std 8.12, range [51.75, 97.94]

Sequence (104 aa):
MDDKSGRLKKKRGVTRTSVTKICKAIETELTKTDVNVDALEEMLEQLAVESSELKNLDSQIEEFVSDDKLEKEVKEVAEYTQKIITWKFRATKKYANEQKMLIL

Organism: Araneus ventricosus (NCBI:txid182803)

Radius of gyration: 16.72 Å; Cα contacts (8 Å, |Δi|>4): 50; chains: 1; bounding box: 40×17×52 Å